Protein AF-A0A3N8GBP8-F1 (afdb_monomer)

pLDDT: mean 83.34, std 14.06, range [41.28, 97.25]

Radius of gyration: 13.19 Å; Cα contacts (8 Å, |Δi|>4): 224; chains: 1; bounding box: 34×29×31 Å

Foldseek 3Di:
DWFQWFFCDVNDTDGAWTWDQDPVAIWIWGQDPNDTDTDPWHWDWDDQVRVCVVQVDGADDDKTWTDDDQKIWIQGDAQDDGDPDHENRSIWMQHPVGIGYTDGD

Structure (mmCIF, N/CA/C/O backbone):
data_AF-A0A3N8GBP8-F1
#
_entry.id   AF-A0A3N8GBP8-F1
#
loop_
_atom_site.group_PDB
_atom_site.id
_atom_site.type_symbol
_atom_site.label_atom_id
_atom_site.label_alt_id
_atom_site.label_comp_id
_atom_site.label_asym_id
_atom_site.label_entity_id
_atom_site.label_seq_id
_atom_site.pdbx_PDB_ins_code
_atom_site.Cartn_x
_atom_site.Cartn_y
_atom_site.Cartn_z
_atom_site.occupancy
_atom_site.B_iso_or_equiv
_atom_site.auth_seq_id
_atom_site.auth_comp_id
_atom_site.auth_asym_id
_atom_site.auth_atom_id
_atom_site.pdbx_PDB_model_num
ATOM 1 N N . MET A 1 1 ? 6.900 -5.621 9.086 1.00 44.38 1 MET A N 1
ATOM 2 C CA . MET A 1 1 ? 5.741 -6.063 8.285 1.00 44.38 1 MET A CA 1
ATOM 3 C C . MET A 1 1 ? 6.265 -6.987 7.193 1.00 44.38 1 MET A C 1
ATOM 5 O O . MET A 1 1 ? 7.267 -6.653 6.588 1.00 44.38 1 MET A O 1
ATOM 9 N N . LYS A 1 2 ? 5.680 -8.168 7.002 1.00 41.28 2 LYS A N 1
ATOM 10 C CA . LYS A 1 2 ? 5.895 -8.993 5.804 1.00 41.28 2 LYS A CA 1
ATOM 11 C C . LYS A 1 2 ? 4.522 -9.114 5.156 1.00 41.28 2 LYS A C 1
ATOM 13 O O . LYS A 1 2 ? 3.578 -9.481 5.861 1.00 41.28 2 LYS A O 1
ATOM 18 N N . ALA A 1 3 ? 4.399 -8.701 3.901 1.00 49.38 3 ALA A N 1
ATOM 19 C CA . ALA A 1 3 ? 3.144 -8.744 3.163 1.00 49.38 3 ALA A CA 1
ATOM 20 C C . ALA A 1 3 ? 3.425 -9.291 1.761 1.00 49.38 3 ALA A C 1
ATOM 22 O O . ALA A 1 3 ? 4.072 -8.637 0.945 1.00 49.38 3 ALA A O 1
ATOM 23 N N . ASN A 1 4 ? 2.944 -10.508 1.512 1.00 50.88 4 ASN A N 1
ATOM 24 C CA . ASN A 1 4 ? 2.908 -11.104 0.184 1.00 50.88 4 ASN A CA 1
ATOM 25 C C . ASN A 1 4 ? 1.521 -10.837 -0.374 1.00 50.88 4 ASN A C 1
ATOM 27 O O . ASN A 1 4 ? 0.544 -11.316 0.199 1.00 50.88 4 ASN A O 1
ATOM 31 N N . THR A 1 5 ? 1.427 -10.042 -1.435 1.00 51.62 5 THR A N 1
ATOM 32 C CA . THR A 1 5 ? 0.140 -9.487 -1.854 1.00 51.62 5 THR A CA 1
ATOM 33 C C . THR A 1 5 ? -0.216 -9.908 -3.266 1.00 51.62 5 THR A C 1
ATOM 35 O O . THR A 1 5 ? 0.645 -10.195 -4.099 1.00 51.62 5 THR A O 1
ATOM 38 N N . ARG A 1 6 ? -1.516 -10.074 -3.479 1.00 54.84 6 ARG A N 1
ATOM 39 C CA . ARG A 1 6 ? -2.104 -10.871 -4.546 1.00 54.84 6 ARG A CA 1
ATOM 40 C C . ARG A 1 6 ? -3.249 -10.053 -5.136 1.00 54.84 6 ARG A C 1
ATOM 42 O O . ARG A 1 6 ? -4.096 -9.598 -4.376 1.00 54.84 6 ARG A O 1
ATOM 49 N N . VAL A 1 7 ? -3.259 -9.857 -6.452 1.00 54.84 7 VAL A N 1
ATOM 50 C CA . VAL A 1 7 ? -4.337 -9.140 -7.158 1.00 54.84 7 VAL A CA 1
ATOM 51 C C . VAL A 1 7 ? -5.278 -10.151 -7.787 1.00 54.84 7 VAL A C 1
ATOM 53 O O . VAL A 1 7 ? -4.826 -11.162 -8.324 1.00 54.84 7 VAL A O 1
ATOM 56 N N . ALA A 1 8 ? -6.582 -9.888 -7.705 1.00 48.12 8 ALA A N 1
ATOM 57 C CA . ALA A 1 8 ? -7.587 -10.625 -8.456 1.00 48.12 8 ALA A CA 1
ATOM 58 C C . ALA A 1 8 ? -7.652 -10.062 -9.882 1.00 48.12 8 ALA A C 1
ATOM 60 O O . ALA A 1 8 ? -8.436 -9.165 -10.177 1.00 48.12 8 ALA A O 1
ATOM 61 N N . GLU A 1 9 ? -6.822 -10.582 -10.781 1.00 50.28 9 GLU A N 1
ATOM 62 C CA . GLU A 1 9 ? -6.915 -10.267 -12.204 1.00 50.28 9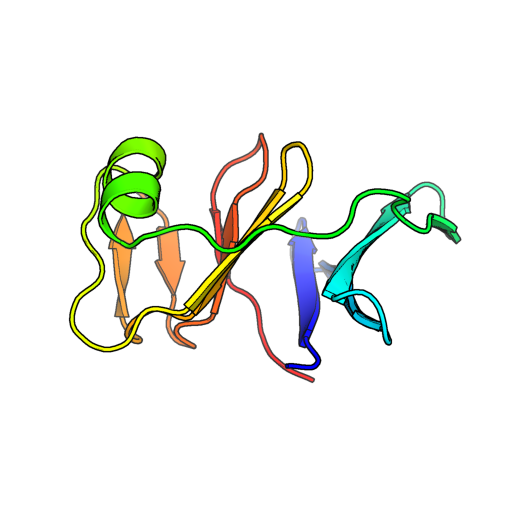 GLU A CA 1
ATOM 63 C C . GLU A 1 9 ? -7.816 -11.322 -12.865 1.00 50.28 9 GLU A C 1
ATOM 65 O O . GLU A 1 9 ? -7.477 -12.505 -12.904 1.00 50.28 9 GLU A O 1
ATOM 70 N N . LYS A 1 10 ? -9.013 -10.935 -13.333 1.00 53.91 10 LYS A N 1
ATOM 71 C CA . LYS A 1 10 ? -9.984 -11.853 -13.979 1.00 53.91 10 LYS A CA 1
ATOM 72 C C . LYS A 1 10 ? -10.274 -13.129 -13.158 1.00 53.91 10 LYS A C 1
ATOM 74 O O . LYS A 1 10 ? -10.357 -14.226 -13.707 1.00 53.91 10 LYS A O 1
ATOM 79 N N . GLY A 1 11 ? -10.376 -13.000 -11.833 1.00 56.62 11 GLY A N 1
ATOM 80 C CA . GLY A 1 11 ? -10.620 -14.122 -10.914 1.00 56.62 11 GLY A CA 1
ATOM 81 C C . GLY A 1 11 ? -9.403 -15.013 -10.632 1.00 56.62 11 GLY A C 1
ATOM 82 O O . GLY A 1 11 ? -9.512 -15.959 -9.853 1.00 56.62 11 GLY A O 1
ATOM 83 N N . LYS A 1 12 ? -8.233 -14.721 -11.215 1.00 59.12 12 LYS A N 1
ATOM 84 C CA . LYS A 1 12 ? -6.973 -15.390 -10.885 1.00 59.12 12 LYS A CA 1
ATOM 85 C C . LYS A 1 12 ? -6.193 -14.558 -9.891 1.00 59.12 12 LYS A C 1
ATOM 87 O O . LYS A 1 12 ? -6.003 -13.358 -10.060 1.00 59.12 12 LYS A O 1
ATOM 92 N N . ILE A 1 13 ? -5.721 -15.238 -8.860 1.00 65.62 13 ILE A N 1
ATOM 93 C CA . ILE A 1 13 ? -4.874 -14.634 -7.856 1.00 65.62 13 ILE A CA 1
ATOM 94 C C . ILE A 1 13 ? -3.422 -14.677 -8.345 1.00 65.62 13 ILE A C 1
ATOM 96 O O . ILE A 1 13 ? -2.815 -15.749 -8.347 1.00 65.62 13 ILE A O 1
ATOM 100 N N . VAL A 1 14 ? -2.867 -13.527 -8.730 1.00 66.62 14 VAL A N 1
ATOM 101 C CA . VAL A 1 14 ? -1.481 -13.411 -9.218 1.00 66.62 14 VAL A CA 1
ATOM 102 C C . VAL A 1 14 ? -0.612 -12.599 -8.249 1.00 66.62 14 VAL A C 1
ATOM 104 O O . VAL A 1 14 ? -1.096 -11.620 -7.669 1.00 66.62 14 VAL A O 1
ATOM 107 N N . PRO A 1 15 ? 0.652 -13.003 -8.010 1.00 68.44 15 PRO A N 1
ATOM 108 C CA . PRO A 1 15 ? 1.596 -12.179 -7.266 1.00 68.44 15 PRO A CA 1
ATOM 109 C C . PRO A 1 15 ? 1.911 -10.928 -8.087 1.00 68.44 15 PRO A C 1
ATOM 111 O O . PRO A 1 15 ? 2.232 -11.041 -9.266 1.00 68.44 15 PRO A O 1
ATOM 114 N N . LEU A 1 16 ? 1.813 -9.754 -7.464 1.00 72.50 16 LEU A N 1
ATOM 115 C CA . LEU A 1 16 ? 2.109 -8.484 -8.135 1.00 72.50 16 LEU A CA 1
ATOM 116 C C . LEU A 1 16 ? 3.249 -7.746 -7.446 1.00 72.50 16 LEU A C 1
ATOM 118 O O . LEU A 1 16 ? 4.214 -7.356 -8.095 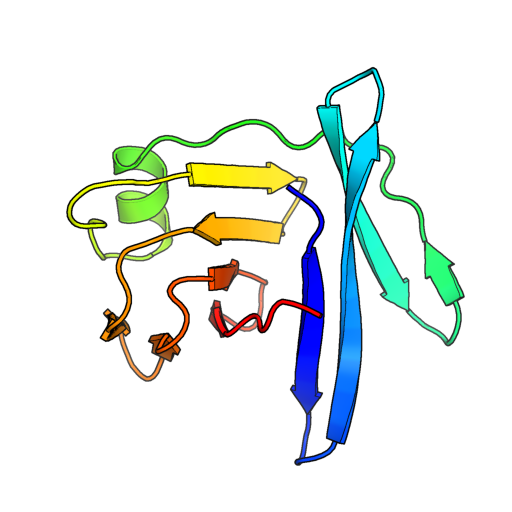1.00 72.50 16 LEU A O 1
ATOM 122 N N . ILE A 1 17 ? 3.153 -7.598 -6.125 1.00 75.00 17 ILE A N 1
ATOM 123 C CA . ILE A 1 17 ? 4.162 -6.924 -5.316 1.00 75.00 17 ILE A CA 1
ATOM 124 C C . ILE A 1 17 ? 4.446 -7.745 -4.057 1.00 75.00 17 ILE A C 1
ATOM 126 O O . ILE A 1 17 ? 3.532 -8.258 -3.390 1.00 75.00 17 ILE A O 1
ATOM 130 N N . LYS A 1 18 ? 5.728 -7.830 -3.708 1.00 79.38 18 LYS A N 1
ATOM 131 C CA . LYS A 1 18 ? 6.234 -8.405 -2.463 1.00 79.38 18 LYS A CA 1
AT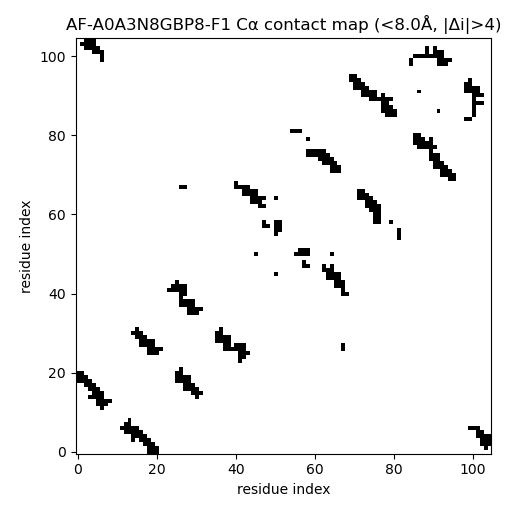OM 132 C C . LYS A 1 18 ? 6.906 -7.293 -1.662 1.00 79.38 18 LYS A C 1
ATOM 134 O O . LYS A 1 18 ? 7.818 -6.634 -2.147 1.00 79.38 18 LYS A O 1
ATOM 139 N N . VAL A 1 19 ? 6.445 -7.092 -0.429 1.00 79.19 19 VAL A N 1
ATOM 140 C CA . VAL A 1 19 ? 7.009 -6.088 0.482 1.00 79.19 19 VAL A CA 1
ATOM 141 C C . VAL A 1 19 ? 7.938 -6.775 1.472 1.00 79.19 19 VAL A C 1
ATOM 143 O O . VAL A 1 19 ? 7.482 -7.545 2.327 1.00 79.19 19 VAL A O 1
ATOM 146 N N . GLU A 1 20 ? 9.230 -6.466 1.395 1.00 82.44 20 GLU A N 1
ATOM 147 C CA . GLU A 1 20 ? 10.255 -7.054 2.257 1.00 82.44 20 GLU A CA 1
ATOM 148 C C . GLU A 1 20 ? 10.893 -6.015 3.171 1.00 82.44 20 GLU A C 1
ATOM 150 O O . GLU A 1 20 ? 11.152 -4.882 2.777 1.00 82.44 20 GLU A O 1
ATOM 155 N N . LYS A 1 21 ? 11.146 -6.410 4.422 1.00 83.38 21 LYS A N 1
ATOM 156 C CA . LYS A 1 21 ? 11.936 -5.613 5.360 1.00 83.38 21 LYS A CA 1
ATOM 157 C C . LYS A 1 21 ? 13.405 -5.995 5.199 1.00 83.38 2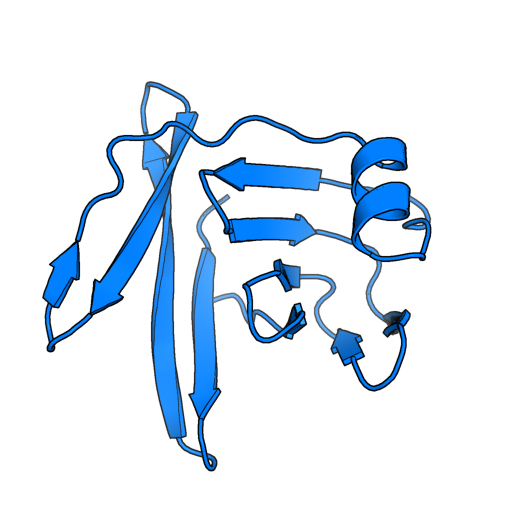1 LYS A C 1
ATOM 159 O O . LYS A 1 21 ? 13.748 -7.155 5.409 1.00 83.38 21 LYS A O 1
ATOM 164 N N . THR A 1 22 ? 14.238 -5.012 4.895 1.00 84.75 22 THR A N 1
ATOM 165 C CA . THR A 1 22 ? 15.703 -5.096 4.854 1.00 84.75 22 THR A CA 1
ATOM 166 C C . THR A 1 22 ? 16.306 -4.334 6.038 1.00 84.75 22 THR A C 1
ATOM 168 O O . THR A 1 22 ? 15.585 -3.652 6.775 1.00 84.75 22 THR A O 1
ATOM 171 N N . ASP A 1 23 ? 17.630 -4.385 6.187 1.00 85.00 23 ASP A N 1
ATOM 172 C CA . ASP A 1 23 ? 18.360 -3.590 7.185 1.00 85.00 23 ASP A CA 1
ATOM 173 C C . ASP A 1 23 ? 18.243 -2.077 6.938 1.00 85.00 23 ASP A C 1
ATOM 175 O O . ASP A 1 23 ? 18.361 -1.279 7.865 1.00 85.00 23 ASP A O 1
ATOM 179 N N . LYS A 1 24 ? 17.975 -1.676 5.688 1.00 83.06 24 LYS A N 1
ATOM 180 C CA . LYS A 1 24 ? 17.869 -0.271 5.268 1.00 83.06 24 LYS A CA 1
ATOM 181 C C . LYS A 1 24 ? 16.440 0.271 5.312 1.00 83.06 24 LYS A C 1
ATOM 183 O O . LYS A 1 24 ? 16.250 1.479 5.245 1.00 83.06 24 LYS A O 1
ATOM 188 N N . GLY A 1 25 ? 15.437 -0.601 5.410 1.00 84.69 25 GLY A N 1
ATOM 189 C CA . GLY A 1 25 ? 14.023 -0.231 5.340 1.00 84.69 25 GLY A CA 1
ATOM 190 C C . GLY A 1 25 ? 13.199 -1.224 4.527 1.00 84.69 25 GLY A C 1
ATOM 191 O O . GLY A 1 25 ? 13.616 -2.362 4.313 1.00 84.69 25 GLY A O 1
ATOM 192 N N . TYR A 1 26 ? 12.010 -0.814 4.097 1.00 86.69 26 TYR A N 1
ATOM 193 C CA . TYR A 1 26 ? 11.150 -1.657 3.265 1.00 86.69 26 TYR A CA 1
ATOM 194 C C . TYR A 1 26 ? 11.495 -1.507 1.782 1.00 86.69 26 TYR A C 1
ATOM 196 O O . TYR A 1 26 ? 11.790 -0.402 1.343 1.00 86.69 26 TYR A O 1
ATOM 204 N N . VAL A 1 27 ? 11.424 -2.595 1.018 1.00 87.88 27 VAL A N 1
ATOM 205 C CA . VAL A 1 27 ? 11.539 -2.608 -0.452 1.00 87.88 27 VAL A CA 1
ATOM 206 C C . VAL A 1 27 ? 10.314 -3.284 -1.056 1.00 87.88 27 VAL A C 1
ATOM 208 O O . VAL A 1 27 ? 9.74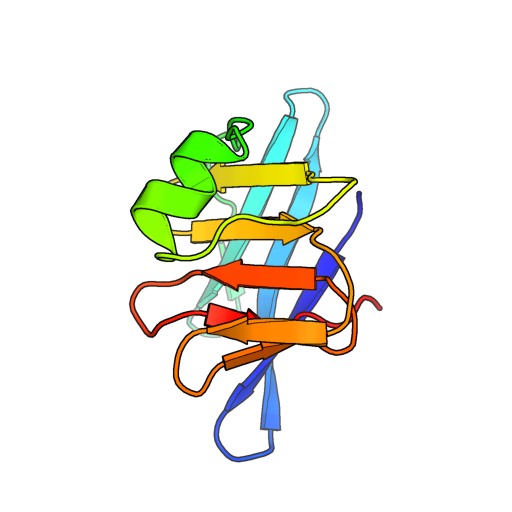6 -4.199 -0.448 1.00 87.88 27 VAL A O 1
ATOM 211 N N . PHE A 1 28 ? 9.871 -2.790 -2.213 1.00 86.56 28 PHE A N 1
ATOM 212 C CA . PHE A 1 28 ? 8.681 -3.275 -2.916 1.00 86.56 28 PHE A CA 1
ATOM 213 C C . PHE A 1 28 ? 9.103 -3.954 -4.223 1.00 86.56 28 PHE A C 1
ATOM 215 O O . PHE A 1 28 ? 9.260 -3.289 -5.239 1.00 86.56 28 PHE A O 1
ATOM 222 N N . ASP A 1 29 ? 9.275 -5.272 -4.211 1.00 83.31 29 ASP A N 1
ATOM 223 C CA . ASP A 1 29 ? 9.617 -6.026 -5.419 1.00 83.31 29 ASP A CA 1
ATOM 224 C C . ASP A 1 29 ? 8.375 -6.200 -6.295 1.00 83.31 29 ASP A C 1
ATOM 226 O O . ASP A 1 29 ? 7.321 -6.586 -5.782 1.00 83.31 29 ASP A O 1
ATOM 230 N N . ASN A 1 30 ? 8.496 -5.992 -7.605 1.00 78.19 30 ASN A N 1
ATOM 231 C CA . ASN A 1 30 ? 7.421 -6.221 -8.571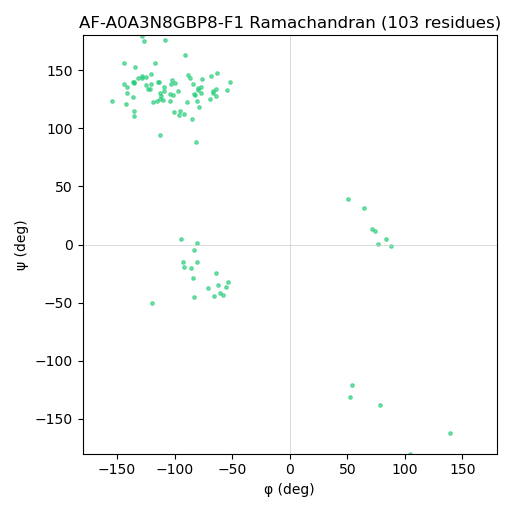 1.00 78.19 30 ASN A CA 1
ATOM 232 C C . ASN A 1 30 ? 7.615 -7.538 -9.330 1.00 78.19 30 ASN A C 1
ATOM 234 O O . ASN A 1 30 ? 8.731 -7.923 -9.683 1.00 78.19 30 ASN A O 1
ATOM 238 N N . TYR A 1 31 ? 6.516 -8.241 -9.590 1.00 77.19 31 TYR A N 1
ATOM 239 C CA . TYR A 1 31 ? 6.513 -9.443 -10.415 1.00 77.19 31 TYR A CA 1
ATOM 240 C C . TYR A 1 31 ? 6.119 -9.081 -11.847 1.00 77.19 31 TYR A C 1
ATOM 242 O O . TYR A 1 31 ? 4.977 -8.715 -12.114 1.00 77.19 31 TYR A O 1
ATOM 250 N N . GLU A 1 32 ? 7.067 -9.183 -12.775 1.00 75.81 32 GLU A N 1
ATOM 251 C CA . GLU A 1 32 ? 6.870 -8.807 -14.174 1.00 75.81 32 GLU A CA 1
ATOM 252 C C . GLU A 1 32 ? 7.582 -9.800 -15.096 1.00 75.81 32 GLU A C 1
ATOM 254 O O . GLU A 1 32 ? 8.758 -10.125 -14.910 1.00 75.81 32 GLU A O 1
ATOM 259 N N . GLY A 1 33 ? 6.867 -10.300 -16.109 1.00 77.62 33 GLY A N 1
ATOM 260 C CA . GLY A 1 33 ? 7.433 -11.235 -17.086 1.00 77.62 33 GLY A CA 1
ATOM 261 C C . GLY A 1 33 ? 7.858 -12.579 -16.483 1.00 77.62 33 GLY A C 1
ATOM 262 O O . GLY A 1 33 ? 8.835 -13.171 -16.931 1.00 77.62 33 GLY A O 1
ATOM 263 N N . GLY A 1 34 ? 7.166 -13.049 -15.440 1.00 82.19 34 GLY A N 1
ATOM 264 C CA . GLY A 1 34 ? 7.446 -14.341 -14.804 1.00 82.19 34 GLY A CA 1
ATOM 265 C C . GLY A 1 34 ? 8.574 -14.324 -13.765 1.00 82.19 34 GLY A C 1
ATOM 266 O O . GLY A 1 34 ? 8.915 -15.375 -13.219 1.00 82.19 34 GLY A O 1
ATOM 267 N N . ARG A 1 35 ? 9.143 -13.153 -13.454 1.00 84.12 35 ARG A N 1
ATOM 268 C CA . ARG A 1 35 ? 10.253 -12.992 -12.506 1.00 84.12 35 ARG A CA 1
ATOM 269 C C . ARG A 1 35 ? 10.019 -11.831 -11.544 1.00 84.12 35 ARG A C 1
ATOM 271 O O . ARG A 1 35 ? 9.327 -10.871 -11.869 1.00 84.12 35 ARG A O 1
ATOM 278 N N . TRP A 1 36 ? 10.617 -11.937 -10.361 1.00 83.50 36 TRP A N 1
ATOM 279 C CA . TRP A 1 36 ? 10.690 -10.837 -9.405 1.00 83.50 36 TRP A CA 1
ATOM 280 C C . TRP A 1 36 ? 11.798 -9.875 -9.810 1.00 83.50 36 TRP A C 1
ATOM 282 O O . TRP A 1 36 ? 12.917 -10.305 -10.096 1.00 83.50 36 TRP A O 1
ATOM 292 N N . HIS A 1 37 ? 11.488 -8.587 -9.794 1.00 79.81 37 HIS A N 1
ATOM 293 C CA . HIS A 1 37 ? 12.457 -7.513 -9.930 1.00 79.81 37 HIS A CA 1
ATOM 294 C C . HIS A 1 37 ? 12.571 -6.810 -8.590 1.00 79.81 37 HIS A C 1
ATOM 296 O O . HIS A 1 37 ? 11.570 -6.384 -8.013 1.00 79.81 37 HIS A O 1
ATOM 302 N N . THR A 1 38 ? 13.796 -6.735 -8.078 1.00 77.06 38 THR A N 1
ATOM 303 C CA . THR A 1 38 ? 14.052 -6.075 -6.803 1.00 77.06 38 THR A CA 1
ATOM 304 C C . THR A 1 38 ? 14.076 -4.574 -7.007 1.00 77.06 38 THR A C 1
ATOM 306 O O . THR A 1 38 ? 14.929 -4.057 -7.734 1.00 77.06 38 THR A O 1
ATOM 309 N N . ALA A 1 39 ? 13.151 -3.873 -6.355 1.00 73.19 39 ALA A N 1
ATOM 310 C CA . ALA A 1 39 ? 13.185 -2.422 -6.347 1.00 73.19 39 ALA A CA 1
ATOM 311 C C . ALA A 1 39 ? 14.425 -1.948 -5.584 1.00 73.19 39 ALA A C 1
ATOM 313 O O . ALA A 1 39 ? 14.720 -2.402 -4.478 1.00 73.19 39 ALA A O 1
ATOM 314 N N . THR A 1 40 ? 15.160 -1.018 -6.184 1.00 72.50 40 THR A N 1
ATOM 315 C CA . THR A 1 40 ? 16.334 -0.395 -5.560 1.00 72.50 40 THR A CA 1
ATOM 316 C C . THR A 1 40 ? 15.951 0.717 -4.585 1.00 72.50 40 THR A C 1
ATOM 318 O O . THR A 1 40 ? 16.774 1.139 -3.772 1.00 72.50 40 THR A O 1
ATOM 321 N N . GLU A 1 41 ? 14.705 1.189 -4.651 1.00 83.25 41 GLU A N 1
ATOM 322 C CA . GLU A 1 41 ? 14.188 2.264 -3.817 1.00 83.25 41 GLU A CA 1
ATOM 323 C C . GLU A 1 41 ? 13.743 1.742 -2.445 1.00 83.25 41 GLU A C 1
ATOM 325 O O . GLU A 1 41 ? 12.959 0.797 -2.332 1.00 83.25 41 GLU A O 1
ATOM 330 N N . ILE A 1 42 ? 14.236 2.392 -1.389 1.00 89.12 42 ILE A N 1
ATOM 331 C CA . ILE A 1 42 ? 13.768 2.159 -0.025 1.00 89.12 42 ILE A CA 1
ATOM 332 C C . ILE A 1 42 ? 12.468 2.930 0.174 1.00 89.12 42 ILE A C 1
ATOM 334 O O . ILE A 1 42 ? 12.435 4.152 0.033 1.00 89.12 42 ILE A O 1
ATOM 338 N N . ALA A 1 43 ? 11.409 2.222 0.553 1.00 91.88 43 ALA A N 1
ATOM 339 C CA . ALA A 1 43 ? 10.112 2.823 0.782 1.00 91.88 43 ALA A CA 1
ATOM 340 C C . ALA A 1 43 ? 10.167 3.814 1.950 1.00 91.88 43 ALA A C 1
ATOM 342 O O . ALA A 1 43 ? 10.591 3.479 3.065 1.00 91.88 43 ALA A O 1
ATOM 343 N N . ARG A 1 44 ? 9.687 5.032 1.706 1.00 94.69 44 ARG A N 1
ATOM 344 C CA . ARG A 1 44 ? 9.572 6.078 2.724 1.00 94.69 44 ARG A CA 1
ATOM 345 C C . ARG A 1 44 ? 8.230 5.975 3.446 1.00 94.69 44 ARG A C 1
ATOM 347 O O . ARG A 1 44 ? 7.234 5.632 2.809 1.00 94.69 44 ARG A O 1
ATOM 354 N N . PRO A 1 45 ? 8.160 6.283 4.749 1.00 94.88 45 PRO A N 1
ATOM 355 C CA . PRO A 1 45 ? 6.875 6.426 5.417 1.00 94.88 45 PRO A CA 1
ATOM 356 C C . PRO A 1 45 ? 6.087 7.598 4.815 1.00 94.88 45 PRO A C 1
ATOM 358 O O . PRO A 1 45 ? 6.674 8.599 4.396 1.00 94.88 45 PRO A O 1
ATOM 361 N N . ILE A 1 46 ? 4.761 7.478 4.801 1.00 96.38 46 ILE A N 1
ATOM 362 C CA . ILE A 1 46 ? 3.841 8.575 4.464 1.00 96.38 46 ILE A CA 1
ATOM 363 C C . ILE A 1 46 ? 2.961 8.902 5.670 1.00 96.38 46 ILE A C 1
ATOM 365 O O . ILE A 1 46 ? 2.766 8.050 6.542 1.00 96.38 46 ILE A O 1
ATOM 369 N N . THR A 1 47 ? 2.435 10.125 5.736 1.00 96.75 47 THR A N 1
ATOM 370 C CA . THR A 1 47 ? 1.523 10.542 6.815 1.00 96.75 47 THR A CA 1
ATOM 371 C C . THR A 1 47 ? 0.055 10.296 6.441 1.00 96.75 47 THR A C 1
ATOM 373 O O . THR A 1 47 ? -0.256 10.129 5.257 1.00 96.75 47 THR A O 1
ATOM 376 N N . PRO A 1 48 ? -0.875 10.289 7.416 1.00 96.69 48 PRO A N 1
ATOM 377 C CA . PRO A 1 48 ? -2.311 10.253 7.135 1.00 96.69 48 PRO A CA 1
ATOM 378 C C . PRO A 1 48 ? -2.784 11.383 6.211 1.00 96.69 48 PRO A C 1
ATOM 380 O O . PRO A 1 48 ? -3.648 11.158 5.372 1.00 96.69 48 PRO A O 1
ATOM 383 N N . GLU A 1 49 ? -2.213 12.583 6.339 1.00 97.25 49 GLU A N 1
ATOM 384 C CA . GLU A 1 49 ? -2.555 13.756 5.525 1.00 97.25 49 GLU A CA 1
ATOM 385 C C . GLU A 1 49 ? -2.063 13.601 4.085 1.00 97.25 49 GLU A C 1
ATOM 387 O O . GLU A 1 49 ? -2.736 14.010 3.141 1.00 97.25 49 GLU A O 1
ATOM 392 N N . GLU A 1 50 ? -0.883 13.008 3.898 1.00 96.88 50 GLU A N 1
ATOM 393 C CA . GLU A 1 50 ? -0.390 12.671 2.567 1.00 96.88 50 GLU A CA 1
ATOM 394 C C . GLU A 1 50 ? -1.268 11.597 1.917 1.00 96.88 50 GLU A C 1
ATOM 396 O O . GLU A 1 50 ? -1.678 11.749 0.768 1.00 96.88 50 GLU A O 1
ATOM 401 N N . PHE A 1 51 ? -1.628 10.554 2.668 1.00 96.50 51 PHE A N 1
ATOM 402 C CA . PHE A 1 51 ? -2.572 9.542 2.204 1.00 96.50 51 PHE A CA 1
ATOM 403 C C . PHE A 1 51 ? -3.928 10.152 1.831 1.00 96.50 51 PHE A C 1
ATOM 405 O O . PHE A 1 51 ? -4.460 9.824 0.777 1.00 96.50 51 PHE A O 1
ATOM 412 N N . GLU A 1 52 ? -4.467 11.066 2.641 1.00 96.56 52 GLU A N 1
ATOM 413 C CA . GLU A 1 52 ? -5.733 11.755 2.366 1.00 96.56 52 GLU A CA 1
ATOM 414 C C . GLU A 1 52 ? -5.674 12.560 1.064 1.00 96.56 52 GLU A C 1
ATOM 416 O O . GLU A 1 52 ? -6.604 12.488 0.266 1.00 96.56 52 GLU A O 1
ATOM 421 N N . LYS A 1 53 ? -4.565 13.260 0.793 1.00 96.06 53 LYS A N 1
ATOM 422 C CA . LYS A 1 53 ? -4.373 13.984 -0.476 1.00 96.06 53 LYS A CA 1
ATOM 423 C C . LYS A 1 53 ? -4.357 13.061 -1.692 1.00 96.06 53 LYS A C 1
ATOM 425 O O . LYS A 1 53 ? -4.800 13.465 -2.760 1.00 96.06 53 LYS A O 1
ATOM 430 N N . ILE A 1 54 ? -3.821 11.853 -1.536 1.00 93.25 54 ILE A N 1
ATOM 431 C CA . ILE A 1 54 ? -3.663 10.886 -2.627 1.00 93.25 54 ILE A CA 1
ATOM 432 C C . ILE A 1 54 ? -4.956 10.102 -2.857 1.00 93.25 54 ILE A C 1
ATOM 434 O O . ILE A 1 54 ? -5.376 9.906 -3.993 1.00 93.25 54 ILE A O 1
ATOM 438 N N . MET A 1 55 ? -5.581 9.645 -1.774 1.00 93.69 55 MET A N 1
ATOM 439 C CA . MET A 1 55 ? -6.748 8.771 -1.815 1.00 93.69 55 MET A CA 1
ATOM 440 C C . MET A 1 55 ? -8.068 9.537 -1.806 1.00 93.69 55 MET A C 1
ATOM 442 O O . MET A 1 55 ? -9.088 8.960 -2.154 1.00 93.69 55 MET A O 1
ATOM 446 N N . GLY A 1 56 ? -8.091 10.800 -1.382 1.00 94.69 56 GLY A N 1
ATOM 447 C CA . GLY A 1 56 ? -9.328 11.561 -1.187 1.00 94.69 56 GLY A CA 1
ATOM 448 C C . GLY A 1 56 ? -10.150 11.103 0.023 1.00 94.69 56 GLY A C 1
ATOM 449 O O . GLY A 1 56 ? -11.317 11.463 0.146 1.00 94.69 56 GLY A O 1
ATOM 450 N N . VAL A 1 57 ? -9.566 10.295 0.916 1.00 95.31 57 VAL A N 1
ATOM 451 C CA . VAL A 1 57 ? -10.205 9.838 2.154 1.00 95.31 57 VAL A CA 1
ATOM 452 C C . VAL A 1 57 ? -9.199 9.813 3.296 1.00 95.31 57 VAL A C 1
ATOM 454 O O . VAL A 1 57 ? -8.076 9.326 3.151 1.00 95.31 57 VAL A O 1
ATOM 457 N N . LYS A 1 58 ? -9.616 10.309 4.460 1.00 94.94 58 LYS A N 1
ATOM 458 C CA . LYS A 1 58 ? -8.801 10.269 5.670 1.00 94.94 58 LYS A CA 1
ATOM 459 C C . LYS A 1 58 ? -8.931 8.910 6.370 1.00 94.94 58 LYS A C 1
ATOM 461 O O . LYS A 1 58 ? -10.056 8.470 6.631 1.00 94.94 58 LYS A O 1
ATOM 466 N N . PRO A 1 59 ? -7.821 8.236 6.720 1.00 94.94 59 PRO A N 1
ATOM 467 C CA . PRO A 1 59 ? -7.885 7.033 7.533 1.00 94.94 59 PRO A CA 1
ATOM 468 C C . PRO A 1 59 ? -8.339 7.400 8.952 1.00 94.94 59 PRO A C 1
ATOM 470 O O . PRO A 1 59 ? -8.007 8.463 9.478 1.00 94.94 59 PRO A O 1
ATOM 473 N N . GLN A 1 60 ? -9.104 6.513 9.581 1.00 93.44 60 GLN A N 1
ATOM 474 C CA . GLN A 1 60 ? -9.551 6.664 10.961 1.00 93.44 60 GLN A CA 1
ATOM 475 C C . GLN A 1 60 ? -8.729 5.742 11.861 1.00 93.44 60 GLN A C 1
ATOM 477 O O . GLN A 1 60 ? -8.616 4.545 11.605 1.00 93.44 60 GLN A O 1
ATOM 482 N N . GLY A 1 61 ? -8.172 6.288 12.941 1.00 90.19 61 GLY A N 1
ATOM 483 C CA . GLY A 1 61 ? -7.381 5.514 13.897 1.00 90.19 61 GLY A CA 1
ATOM 484 C C . GLY A 1 61 ? -5.959 5.219 13.414 1.00 90.19 61 GLY A C 1
ATOM 485 O O . GLY A 1 61 ? -5.270 6.102 12.907 1.00 90.19 61 GLY A O 1
ATOM 486 N N . SER A 1 62 ? -5.486 3.989 13.647 1.00 92.00 62 SER A N 1
ATOM 487 C CA . SER A 1 62 ? -4.100 3.608 13.357 1.00 92.00 62 SER A CA 1
ATOM 488 C C . SER A 1 62 ? -3.840 3.567 11.853 1.00 92.00 62 SER A C 1
ATOM 490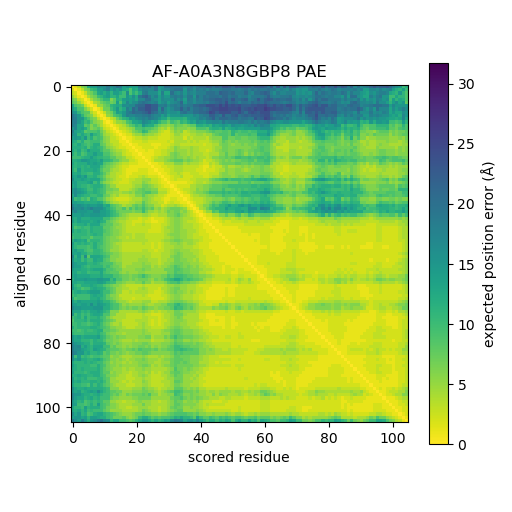 O O . SER A 1 62 ? -4.513 2.852 11.112 1.00 92.00 62 SER A O 1
ATOM 492 N N . PHE A 1 63 ? -2.819 4.307 11.430 1.00 96.12 63 PHE A N 1
ATOM 493 C CA . PHE A 1 63 ? -2.364 4.369 10.052 1.00 96.12 63 PHE A CA 1
ATOM 494 C C . PHE A 1 63 ? -0.888 3.989 9.972 1.00 96.12 63 PHE A C 1
ATOM 496 O O . PHE A 1 63 ? -0.064 4.477 10.747 1.00 96.12 63 PHE A O 1
ATOM 503 N N . VAL A 1 64 ? -0.552 3.130 9.012 1.00 95.06 64 VAL A N 1
ATOM 504 C CA . VAL A 1 64 ? 0.835 2.842 8.633 1.00 95.06 64 VAL A CA 1
ATOM 505 C C . VAL A 1 64 ? 0.900 2.846 7.118 1.00 95.06 64 VAL A C 1
ATOM 507 O O . VAL A 1 64 ? 0.308 1.974 6.492 1.00 95.06 64 VAL A O 1
ATOM 510 N N . GLY A 1 65 ? 1.626 3.789 6.528 1.00 94.00 65 GLY A N 1
ATOM 511 C CA . GLY A 1 65 ? 1.774 3.895 5.082 1.00 94.00 65 GLY A CA 1
ATOM 512 C C . GLY A 1 65 ? 3.236 3.985 4.672 1.00 94.00 65 GLY A C 1
ATOM 513 O O . GLY A 1 65 ? 4.032 4.636 5.347 1.00 94.00 65 GLY A O 1
ATOM 514 N N . TYR A 1 66 ? 3.567 3.359 3.549 1.00 93.94 66 TYR A N 1
ATOM 515 C CA . TYR A 1 66 ? 4.872 3.450 2.907 1.00 93.94 66 TYR A CA 1
ATOM 516 C C . TYR A 1 66 ? 4.707 3.659 1.403 1.00 93.94 66 TYR A C 1
ATOM 518 O O . TYR A 1 66 ? 3.855 3.019 0.790 1.00 93.94 66 TYR A O 1
ATOM 526 N N . ALA A 1 67 ? 5.540 4.513 0.815 1.00 92.31 67 ALA A N 1
ATOM 527 C CA . ALA A 1 67 ? 5.582 4.781 -0.619 1.00 92.31 67 ALA A CA 1
ATOM 528 C C . ALA A 1 67 ? 6.967 4.452 -1.190 1.00 92.31 67 ALA A C 1
ATOM 530 O O . ALA A 1 67 ? 7.976 4.790 -0.570 1.00 92.31 67 ALA A O 1
ATOM 531 N N . ALA A 1 68 ? 7.002 3.828 -2.365 1.00 87.94 68 ALA A N 1
ATOM 532 C CA . ALA A 1 68 ? 8.200 3.651 -3.185 1.00 87.94 68 ALA A CA 1
ATOM 533 C C . ALA A 1 68 ? 7.801 3.808 -4.658 1.00 87.94 68 ALA A C 1
ATOM 535 O O . ALA A 1 68 ? 6.918 3.091 -5.144 1.00 87.94 68 ALA A O 1
ATOM 536 N N . GLY A 1 69 ? 8.403 4.769 -5.357 1.00 84.00 69 GLY A N 1
ATOM 537 C CA . GLY A 1 69 ? 8.033 5.114 -6.726 1.00 84.00 69 GLY A CA 1
ATOM 538 C C . GLY A 1 69 ? 6.538 5.425 -6.865 1.00 84.00 69 GLY A C 1
ATOM 539 O O . GLY A 1 69 ? 6.009 6.325 -6.214 1.00 84.00 69 GLY A O 1
ATOM 540 N N . LEU A 1 70 ? 5.849 4.663 -7.719 1.00 78.00 70 LEU A N 1
ATOM 541 C CA . LEU A 1 70 ? 4.412 4.812 -7.997 1.00 78.00 70 LEU A CA 1
ATOM 542 C C . LEU A 1 70 ? 3.516 3.900 -7.141 1.00 78.00 70 LEU A C 1
ATOM 544 O O . LEU A 1 70 ? 2.307 3.849 -7.367 1.00 78.00 70 LEU A O 1
ATOM 548 N N . ALA A 1 71 ? 4.094 3.159 -6.194 1.00 86.50 71 ALA A N 1
ATOM 549 C CA . ALA A 1 71 ? 3.369 2.225 -5.347 1.00 86.50 71 ALA A CA 1
ATOM 550 C C . ALA A 1 71 ? 3.285 2.736 -3.906 1.00 86.50 71 ALA A C 1
ATOM 552 O O . ALA A 1 71 ? 4.279 3.160 -3.311 1.00 86.50 71 ALA A O 1
ATOM 553 N N . ILE A 1 72 ? 2.096 2.629 -3.316 1.00 91.88 72 ILE A N 1
ATOM 554 C CA . ILE A 1 72 ? 1.870 2.893 -1.891 1.00 91.88 72 ILE A CA 1
ATOM 555 C C . ILE A 1 72 ? 1.301 1.642 -1.258 1.00 91.88 72 ILE A C 1
ATOM 557 O O . ILE A 1 72 ? 0.351 1.076 -1.779 1.00 91.88 72 ILE A O 1
ATOM 561 N N . VAL A 1 73 ? 1.831 1.243 -0.109 1.00 91.50 73 VAL A N 1
ATOM 562 C CA . VAL A 1 73 ? 1.262 0.200 0.746 1.00 91.50 73 VAL A CA 1
ATOM 563 C C . VAL A 1 73 ? 0.776 0.860 2.016 1.00 91.50 73 VAL A C 1
ATOM 565 O O . VAL A 1 73 ? 1.544 1.552 2.684 1.00 91.50 73 VAL A O 1
ATOM 568 N N . ALA A 1 74 ? -0.479 0.619 2.378 1.00 93.94 74 ALA A N 1
ATOM 569 C CA . ALA A 1 74 ? -1.052 1.161 3.595 1.00 93.94 74 ALA A CA 1
ATOM 570 C C . ALA A 1 74 ? -1.789 0.096 4.407 1.00 93.94 74 ALA A C 1
ATOM 572 O O . ALA A 1 74 ? -2.463 -0.789 3.876 1.00 93.94 74 ALA A O 1
ATOM 573 N N . LYS A 1 75 ? -1.666 0.224 5.726 1.00 94.81 75 LYS A N 1
ATOM 574 C CA . LYS A 1 75 ? -2.567 -0.356 6.706 1.00 94.81 75 LYS A CA 1
ATOM 575 C C . LYS A 1 75 ? -3.468 0.754 7.242 1.00 94.81 75 LYS A C 1
ATOM 577 O O . LYS A 1 75 ? -2.978 1.747 7.778 1.00 94.81 75 LYS A O 1
ATOM 582 N N . VAL A 1 76 ? -4.766 0.539 7.104 1.00 95.69 76 VAL A N 1
ATOM 583 C CA . VAL A 1 76 ? -5.859 1.429 7.505 1.00 95.69 76 VAL A CA 1
ATOM 584 C C . VAL A 1 76 ? -6.866 0.651 8.357 1.00 95.69 76 VAL A C 1
ATOM 586 O O . VAL A 1 76 ? -6.706 -0.554 8.590 1.00 95.69 76 VAL A O 1
ATOM 589 N N . GLN A 1 77 ? -7.919 1.320 8.822 1.00 95.69 77 GLN A N 1
ATOM 590 C CA . GLN A 1 77 ? -9.041 0.648 9.465 1.00 95.69 77 GLN A CA 1
ATOM 591 C C . GLN A 1 77 ? -9.768 -0.294 8.483 1.00 95.69 77 GLN A C 1
ATOM 593 O O . GLN A 1 77 ? -10.073 0.112 7.356 1.00 95.69 77 GLN A O 1
ATOM 598 N N . PRO A 1 78 ? -10.079 -1.541 8.886 1.00 94.94 78 PRO A N 1
ATOM 599 C CA . PRO A 1 78 ? -10.998 -2.397 8.145 1.00 94.94 78 PRO A CA 1
ATOM 600 C C . PRO A 1 78 ? -12.324 -1.686 7.856 1.00 94.94 78 PRO A C 1
ATOM 602 O O . PRO A 1 78 ? -12.855 -0.971 8.704 1.00 94.94 78 PRO A O 1
ATOM 605 N N . GLY A 1 79 ? -12.862 -1.889 6.659 1.00 94.69 79 GLY A N 1
ATOM 606 C CA . GLY A 1 79 ? -14.083 -1.244 6.186 1.00 94.69 79 GLY A CA 1
ATOM 607 C C . GLY A 1 79 ? -13.874 0.111 5.510 1.00 94.69 79 GLY A C 1
ATOM 608 O O . GLY A 1 79 ? -14.861 0.677 5.042 1.00 94.69 79 GLY A O 1
ATOM 609 N N . LEU A 1 80 ? -12.636 0.625 5.416 1.00 95.56 80 LEU A N 1
ATOM 610 C CA . LEU A 1 80 ? -12.347 1.826 4.626 1.00 95.56 80 LEU A CA 1
ATOM 611 C C . LEU A 1 80 ? -12.841 1.637 3.184 1.00 95.56 80 LEU A C 1
ATOM 613 O O . LEU A 1 80 ? -12.586 0.602 2.562 1.00 95.56 80 LEU A O 1
ATOM 617 N N . SER A 1 81 ? -13.539 2.652 2.675 1.00 95.25 81 SER A N 1
ATOM 618 C CA . SER A 1 81 ? -14.131 2.671 1.339 1.00 95.25 81 SER A CA 1
ATOM 619 C C . SER A 1 81 ? -13.865 4.016 0.672 1.00 95.25 81 SER A C 1
ATOM 621 O O . SER A 1 81 ? -13.946 5.053 1.330 1.00 95.25 81 SER A O 1
ATOM 623 N N . VAL A 1 82 ? -13.559 3.996 -0.624 1.00 92.81 82 VAL A N 1
ATOM 624 C CA . VAL A 1 82 ? -13.359 5.193 -1.449 1.00 92.81 82 VAL A CA 1
ATOM 625 C C . VAL A 1 82 ? -13.640 4.876 -2.915 1.00 92.81 82 VAL A C 1
ATOM 627 O O . VAL A 1 82 ? -13.056 3.951 -3.475 1.00 92.81 82 VAL A O 1
ATOM 630 N N . GLY A 1 83 ? -14.563 5.620 -3.530 1.00 90.75 83 GLY A N 1
ATOM 631 C CA . GLY A 1 83 ? -15.125 5.228 -4.826 1.00 90.75 83 GLY A CA 1
ATOM 632 C C . GLY A 1 83 ? -15.646 3.787 -4.778 1.00 90.75 83 GLY A C 1
ATOM 633 O O . GLY A 1 83 ? -16.318 3.405 -3.820 1.00 90.75 83 GLY A O 1
ATOM 634 N N . ASP A 1 84 ? -15.258 2.979 -5.766 1.00 91.06 84 ASP A N 1
ATOM 635 C CA . ASP A 1 84 ? -15.610 1.553 -5.849 1.00 91.06 84 ASP A CA 1
ATOM 636 C C . ASP A 1 84 ? -14.686 0.638 -5.026 1.00 91.06 84 ASP A C 1
ATOM 638 O O . ASP A 1 84 ? -14.913 -0.570 -4.926 1.00 91.06 84 ASP A O 1
ATOM 642 N N . PHE A 1 85 ? -13.630 1.188 -4.421 1.00 93.19 85 PHE A N 1
ATOM 643 C CA . PHE A 1 85 ? -12.713 0.423 -3.589 1.00 93.19 85 PHE A CA 1
ATOM 644 C C . PHE A 1 85 ? -13.223 0.289 -2.159 1.00 93.19 85 PHE A C 1
ATOM 646 O O . PHE A 1 85 ? -13.654 1.262 -1.535 1.00 93.19 85 PHE A O 1
ATOM 653 N N . LYS A 1 86 ? -13.073 -0.914 -1.602 1.00 94.50 86 LYS A N 1
ATOM 654 C CA . LYS A 1 86 ? -13.304 -1.219 -0.193 1.00 94.50 86 LYS A CA 1
ATOM 655 C C . LYS A 1 86 ? -12.294 -2.256 0.278 1.00 94.50 86 LYS A C 1
ATOM 657 O O . LYS A 1 86 ? -12.048 -3.232 -0.423 1.00 94.50 86 LYS A O 1
ATOM 662 N N . THR A 1 87 ? -11.756 -2.079 1.481 1.00 93.00 87 THR A N 1
ATOM 663 C CA . THR A 1 87 ? -10.929 -3.102 2.135 1.00 93.00 87 THR A CA 1
ATOM 664 C C . THR A 1 87 ? -11.631 -3.667 3.364 1.00 93.00 87 THR A C 1
ATOM 666 O O . THR A 1 87 ? -12.028 -2.941 4.269 1.00 93.00 87 THR A O 1
ATOM 669 N N . SER A 1 88 ? -11.780 -4.984 3.408 1.00 94.00 88 SER A N 1
ATOM 670 C CA . SER A 1 88 ? -12.195 -5.765 4.573 1.00 94.00 88 SER A CA 1
ATOM 671 C C . SER A 1 88 ? -11.029 -6.099 5.513 1.00 94.00 88 SER A C 1
ATOM 673 O O . SER A 1 88 ? -11.229 -6.213 6.719 1.00 94.00 88 SER A O 1
ATOM 675 N N . THR A 1 89 ? -9.804 -6.222 4.994 1.00 92.38 89 THR A N 1
ATOM 676 C CA . THR A 1 89 ? -8.612 -6.590 5.776 1.00 92.38 89 THR A CA 1
ATOM 677 C C . THR A 1 89 ? -7.935 -5.385 6.436 1.00 92.38 89 THR A C 1
ATOM 679 O O . THR A 1 89 ? -7.157 -5.540 7.383 1.00 92.38 89 THR A O 1
ATOM 682 N N . GLY A 1 90 ? -8.198 -4.180 5.923 1.00 93.38 90 GLY A N 1
ATOM 683 C CA . GLY A 1 90 ? -7.478 -2.960 6.277 1.00 93.38 90 GLY A CA 1
ATOM 684 C C . GLY A 1 90 ? -6.070 -2.893 5.678 1.00 93.38 90 GLY A C 1
ATOM 685 O O . GLY A 1 90 ? -5.284 -2.054 6.104 1.00 93.38 90 GLY A O 1
ATOM 686 N N . TYR A 1 91 ? -5.714 -3.768 4.734 1.00 91.44 91 TYR A N 1
ATOM 687 C CA . TYR A 1 91 ? -4.456 -3.698 3.993 1.00 91.44 91 TYR A CA 1
ATOM 688 C C . TYR A 1 91 ? -4.745 -3.380 2.534 1.00 91.44 91 TYR A C 1
ATOM 690 O O . TYR A 1 91 ? -5.567 -4.035 1.894 1.00 91.44 91 TYR A O 1
ATOM 698 N N . MET A 1 92 ? -4.039 -2.395 1.995 1.00 92.19 92 MET A N 1
ATOM 699 C CA . MET A 1 92 ? -4.244 -1.951 0.626 1.00 92.19 92 MET A CA 1
ATOM 700 C C . MET A 1 92 ? -2.941 -1.537 -0.040 1.00 92.19 92 MET A C 1
ATOM 702 O O . MET A 1 92 ? -1.976 -1.151 0.627 1.00 92.19 92 MET A O 1
ATOM 706 N N . MET A 1 93 ? -2.945 -1.600 -1.366 1.00 89.88 93 MET A N 1
ATOM 707 C CA . MET A 1 93 ? -1.912 -1.016 -2.201 1.00 89.88 93 MET A CA 1
ATOM 708 C C . MET A 1 93 ? -2.549 -0.069 -3.201 1.00 89.88 93 MET A C 1
ATOM 710 O O . MET A 1 93 ? -3.574 -0.407 -3.781 1.00 89.88 93 MET A O 1
ATOM 714 N N . LEU A 1 94 ? -1.945 1.092 -3.413 1.00 90.19 94 LEU A N 1
ATOM 715 C CA . LEU A 1 94 ? -2.288 1.978 -4.515 1.00 90.19 94 LEU A CA 1
ATOM 716 C C . LEU A 1 94 ? -1.249 1.817 -5.621 1.00 90.19 94 LEU A C 1
ATOM 718 O O . LEU A 1 94 ? -0.049 1.913 -5.359 1.00 90.19 94 LEU A O 1
ATOM 722 N N . LEU A 1 95 ? -1.735 1.588 -6.837 1.00 86.00 95 LEU A N 1
ATOM 723 C CA . LEU A 1 95 ? -0.966 1.563 -8.079 1.00 86.00 95 LEU A CA 1
ATOM 724 C C . LEU A 1 95 ? -1.612 2.531 -9.082 1.00 86.00 95 LEU A C 1
ATOM 726 O O . LEU A 1 95 ? -2.695 3.056 -8.827 1.00 86.00 95 LEU A O 1
ATOM 730 N N . LEU A 1 96 ? -0.997 2.719 -10.255 1.00 80.06 96 LEU A N 1
ATOM 731 C CA . LEU A 1 96 ? -1.553 3.564 -11.328 1.00 80.06 96 LEU A CA 1
ATOM 732 C C . LEU A 1 96 ? -2.994 3.190 -11.725 1.00 80.06 96 LEU A C 1
ATOM 734 O O . LEU A 1 96 ? -3.767 4.062 -12.103 1.00 80.06 96 LEU A O 1
ATOM 738 N N . GLY A 1 97 ? -3.357 1.907 -11.629 1.00 82.44 97 GLY A N 1
ATOM 739 C CA . GLY A 1 97 ? -4.705 1.409 -11.928 1.00 82.44 97 GLY A CA 1
ATOM 740 C C . GLY A 1 97 ? -5.732 1.607 -10.807 1.00 82.44 97 GLY A C 1
ATOM 741 O O . GLY A 1 97 ? -6.870 1.174 -10.955 1.00 82.44 97 GLY A O 1
ATOM 742 N N . GLY A 1 98 ? -5.343 2.230 -9.693 1.00 89.06 98 GLY A N 1
ATOM 743 C CA . GLY A 1 98 ? -6.185 2.423 -8.519 1.00 89.06 98 GLY A CA 1
ATOM 744 C C . GLY A 1 98 ? -5.836 1.495 -7.349 1.00 89.06 98 GLY A C 1
ATOM 745 O O . GLY A 1 98 ? -4.866 0.727 -7.404 1.00 89.06 98 GLY A O 1
ATOM 746 N N . PRO A 1 99 ? -6.579 1.621 -6.237 1.00 91.69 99 PRO A N 1
ATOM 747 C CA . PRO A 1 99 ? -6.336 0.852 -5.028 1.00 91.69 99 PRO A CA 1
ATOM 748 C C . PRO A 1 99 ? -6.822 -0.596 -5.154 1.00 91.69 99 PRO A C 1
ATOM 750 O O . PRO A 1 99 ? -7.878 -0.885 -5.712 1.00 91.69 99 PRO A O 1
ATOM 753 N N . ILE A 1 100 ? -6.054 -1.508 -4.569 1.00 88.12 100 ILE A N 1
ATOM 754 C CA . ILE A 1 100 ? -6.330 -2.943 -4.506 1.00 88.12 100 ILE A CA 1
ATOM 755 C C . ILE A 1 100 ? -6.230 -3.430 -3.061 1.00 88.12 100 ILE A C 1
ATOM 757 O O . ILE A 1 100 ? -5.407 -2.952 -2.273 1.00 88.12 100 ILE A O 1
ATOM 761 N N . GLU A 1 101 ? -7.078 -4.390 -2.702 1.00 89.88 101 GLU A N 1
ATOM 762 C CA . GLU A 1 101 ? -7.060 -4.983 -1.370 1.00 89.88 101 GLU A CA 1
ATOM 763 C C . GLU A 1 101 ? -5.931 -6.005 -1.297 1.00 89.88 101 GLU A C 1
ATOM 765 O O . GLU A 1 101 ? -5.753 -6.831 -2.193 1.00 89.88 101 GLU A O 1
ATOM 770 N N . LEU A 1 102 ? -5.170 -5.960 -0.207 1.00 84.06 102 LEU A N 1
ATOM 771 C CA . LEU A 1 102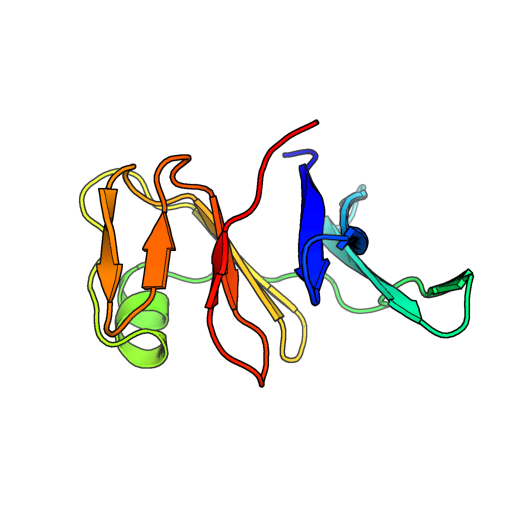 ? -4.124 -6.930 0.058 1.00 84.06 102 LEU A CA 1
ATOM 772 C C . LEU A 1 102 ? -4.609 -7.918 1.113 1.00 84.06 102 LEU A C 1
ATOM 774 O O . LEU A 1 102 ? -5.196 -7.556 2.133 1.00 84.06 102 LEU A O 1
ATOM 778 N N . THR A 1 103 ? -4.294 -9.186 0.889 1.00 77.44 103 THR A N 1
ATOM 779 C CA . THR A 1 103 ? -4.440 -10.238 1.893 1.00 77.44 103 THR A CA 1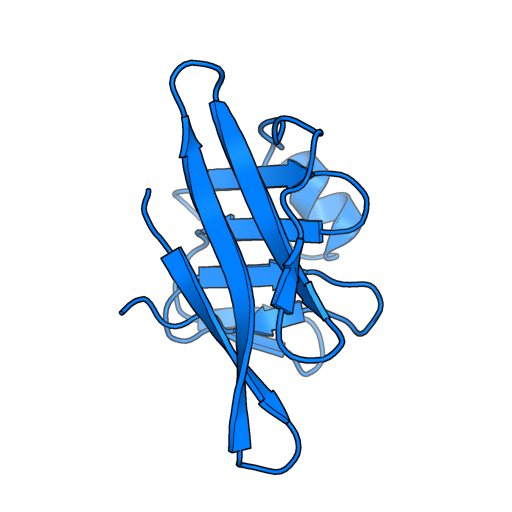
ATOM 780 C C . THR A 1 103 ? -3.052 -10.658 2.338 1.00 77.44 103 THR A C 1
ATOM 782 O O . THR A 1 103 ? -2.172 -10.876 1.507 1.00 77.44 103 THR A O 1
ATOM 785 N N . LYS A 1 104 ? -2.837 -10.749 3.650 1.00 70.12 104 LYS A N 1
ATOM 786 C CA . LYS A 1 104 ? -1.591 -11.279 4.198 1.00 70.12 104 LYS A CA 1
ATOM 787 C C . LYS A 1 104 ? -1.608 -12.806 4.083 1.00 70.12 104 LYS A C 1
ATOM 789 O O . LYS A 1 104 ? -2.584 -13.423 4.496 1.00 70.12 104 LYS A O 1
ATOM 794 N N . MET A 1 105 ? -0.530 -13.380 3.553 1.00 60.75 105 MET A N 1
ATOM 795 C CA . MET A 1 105 ? -0.237 -14.818 3.621 1.00 60.75 105 MET A CA 1
ATOM 796 C C . MET A 1 105 ? 0.730 -15.119 4.762 1.00 60.75 105 MET A C 1
ATOM 798 O O . MET A 1 105 ? 1.585 -14.243 5.048 1.00 60.75 105 MET A O 1
#

Solvent-accessible surface area (backbone atoms only — not comparable to full-atom values): 6042 Å² total; per-residue (Å²): 122,75,41,52,29,46,45,74,58,95,84,40,80,40,72,44,45,39,42,43,72,55,100,88,38,37,29,58,24,39,51,58,96,94,40,80,44,78,47,88,53,65,37,41,77,52,51,64,68,57,46,20,73,74,65,75,50,71,72,60,82,70,74,49,36,34,36,42,95,75,39,34,43,36,38,41,39,57,66,48,67,54,90,95,40,64,23,76,76,14,28,36,34,38,42,94,93,46,70,45,55,35,54,77,112

Nearest PDB structures (foldseek):
  8trx-assembly2_B  TM=4.429E-01  e=8.010E+00  Piromyces rhizinflatus
  2qmi-assembly1_C  TM=3.841E-01  e=4.917E+00  Pyrococcus abyssi

Mean predicted aligned error: 6.5 Å

Sequence (105 aa):
MKANTRVAEKGKIVPLIKVEKTDKGYVFDNYEGGRWHTATEIARPITPEEFEKIMGVKPQGSFVGYAAGLAIVAKVQPGLSVGDFKTSTGYMMLLLGGPIELTKM

Secondary structure (DSSP, 8-state):
--EEEEEEETTEEEEEEEEEEETTEEEEEEEETTEEE---SPBEEE-HHHHHHHHSSPPPS--EEEEETTEEEEE--TT-EETTEE-SSSEEEEETTEEEE----